Protein AF-A0A756G0Q4-F1 (afdb_monomer_lite)

Sequence (171 aa):
MATLKEHQQAMVDQQAMVDLLANGLNDKALAGDLEACRPKATRFNVNINLADMDAVKMTLQNMQSHLDGARDSKRAAERRVKELENTVKQLRASNAKLKQERDDYKAIAETHAGWIRKLEGIEQAECRKPYTQLCEHKNTYINAKDRTFECPECGFKKSLPIDFDLSKVNI

Radius of gyration: 58.33 Å; chains: 1; bounding box: 95×95×128 Å

Foldseek 3Di:
DDDPVNVVVVVVVVVVVVVCVVVPCPVVVVVVVCVVPPPPPPVVPPVPDPVCVVVVVVVVVVVVVVVVVVVVVVVVVVVVVVVVVVVVVVVVVVVVVVVVVVVVVVVVVVVVVVVVVVVVVVVVVPPPPDPPDDDPDPDWDAPPVQCWTADPVPGDIDRDPPPDDPVPDDD

pLDDT: mean 74.43, std 18.16, range [40.69, 98.38]

Secondary structure (DSSP, 8-state):
---HHHHHHHHHHHHHHHHHHHSS--HHHHHHHHHHHS-----------GGGHHHHHHHHHHHHHHHHHHHHHHHHHHHHHHHHHHHHHHHHHHHHHHHHHHHHHHHHHHHHHHHHHHHHHHHHHTT---TT-----S--EEETTTTEEEETTTTEEEEPPTT--GGGS--

Structure (mmCIF, N/CA/C/O backbone):
data_AF-A0A756G0Q4-F1
#
_entry.id   AF-A0A756G0Q4-F1
#
loop_
_atom_site.group_PDB
_atom_site.id
_atom_site.type_symbol
_atom_site.label_atom_id
_atom_site.label_alt_id
_atom_site.label_comp_id
_atom_site.label_asym_id
_atom_site.label_entity_id
_atom_site.label_seq_id
_atom_site.pdbx_PDB_ins_code
_atom_site.Cartn_x
_atom_site.Cartn_y
_atom_site.Cartn_z
_atom_site.occupancy
_atom_site.B_iso_or_equiv
_atom_site.auth_seq_id
_atom_site.auth_comp_id
_atom_site.auth_asym_id
_atom_site.auth_atom_id
_atom_site.pdbx_PDB_model_num
ATOM 1 N N . MET A 1 1 ? 21.279 -75.703 -35.231 1.00 55.47 1 MET A N 1
ATOM 2 C CA . MET A 1 1 ? 21.799 -75.921 -36.595 1.00 55.47 1 MET A CA 1
ATOM 3 C C . MET A 1 1 ? 20.802 -75.285 -37.540 1.00 55.47 1 MET A C 1
ATOM 5 O O . MET A 1 1 ? 19.680 -75.771 -37.584 1.00 55.47 1 MET A O 1
ATOM 9 N N . ALA A 1 2 ? 21.158 -74.170 -38.182 1.00 57.97 2 ALA A N 1
ATOM 10 C CA . ALA A 1 2 ? 20.282 -73.553 -39.175 1.00 57.97 2 ALA A CA 1
ATOM 11 C C . ALA A 1 2 ? 20.092 -74.526 -40.346 1.00 57.97 2 ALA A C 1
ATOM 13 O O . ALA A 1 2 ? 21.044 -75.196 -40.758 1.00 57.97 2 ALA A O 1
ATOM 14 N N . THR A 1 3 ? 18.864 -74.663 -40.831 1.00 79.12 3 THR A N 1
ATOM 15 C CA . THR A 1 3 ? 18.561 -75.577 -41.937 1.00 79.12 3 THR A CA 1
ATOM 16 C C . THR A 1 3 ? 19.099 -75.000 -43.250 1.00 79.12 3 THR A C 1
ATOM 18 O O . THR A 1 3 ? 19.180 -73.786 -43.417 1.00 79.12 3 THR A O 1
ATOM 21 N N . LEU A 1 4 ? 19.462 -75.853 -44.216 1.00 78.62 4 LEU A N 1
ATOM 22 C CA . LEU A 1 4 ? 19.998 -75.427 -45.525 1.00 78.62 4 LEU A CA 1
ATOM 23 C C . LEU A 1 4 ? 19.110 -74.364 -46.213 1.00 78.62 4 LEU A C 1
ATOM 25 O O . LEU A 1 4 ? 19.600 -73.486 -46.919 1.00 78.62 4 LEU A O 1
ATOM 29 N N . LYS A 1 5 ? 17.799 -74.424 -45.950 1.00 78.56 5 LYS A N 1
ATOM 30 C CA . LYS A 1 5 ? 16.786 -73.500 -46.463 1.00 78.56 5 LYS A CA 1
ATOM 31 C C . LYS A 1 5 ? 16.890 -72.098 -45.849 1.00 78.56 5 LYS A C 1
ATOM 33 O O . LYS A 1 5 ? 16.719 -71.115 -46.559 1.00 78.56 5 LYS A O 1
ATOM 38 N N . GLU A 1 6 ? 17.225 -71.997 -44.564 1.00 80.19 6 GLU A N 1
ATOM 39 C CA . GLU A 1 6 ? 17.469 -70.713 -43.888 1.00 80.19 6 GLU A CA 1
ATOM 40 C C . GLU A 1 6 ? 18.758 -70.058 -44.397 1.00 80.19 6 GLU A C 1
ATOM 42 O O . GLU A 1 6 ? 18.806 -68.843 -44.571 1.00 80.19 6 GLU A O 1
ATOM 47 N N . HIS A 1 7 ? 19.782 -70.857 -44.715 1.00 79.44 7 HIS A N 1
ATOM 48 C CA . HIS A 1 7 ? 21.023 -70.336 -45.292 1.00 79.44 7 HIS A CA 1
ATOM 49 C C . HIS A 1 7 ? 20.825 -69.822 -46.727 1.00 79.44 7 HIS A C 1
ATOM 51 O O . HIS A 1 7 ? 21.361 -68.778 -47.089 1.00 79.44 7 HIS A O 1
ATOM 57 N N . GLN A 1 8 ? 20.005 -70.507 -47.531 1.00 81.25 8 GLN A N 1
ATOM 58 C CA . GLN A 1 8 ? 19.634 -70.029 -48.867 1.00 81.25 8 GLN A CA 1
ATOM 59 C C . GLN A 1 8 ? 18.811 -68.737 -48.811 1.00 81.25 8 GLN A C 1
ATOM 61 O O . GLN A 1 8 ? 19.076 -67.830 -49.596 1.00 81.25 8 GLN A O 1
ATOM 66 N N . GLN A 1 9 ? 17.873 -68.617 -47.867 1.00 81.12 9 GLN A N 1
ATOM 67 C CA . GLN A 1 9 ? 17.095 -67.387 -47.699 1.00 81.12 9 GLN A CA 1
ATOM 68 C C . GLN A 1 9 ? 17.981 -66.206 -47.277 1.00 81.12 9 GLN A C 1
ATOM 70 O O . GLN A 1 9 ? 17.877 -65.129 -47.855 1.00 81.12 9 GLN A O 1
ATOM 75 N N . ALA A 1 10 ? 18.925 -66.426 -46.357 1.00 80.50 10 ALA A N 1
ATOM 76 C CA . ALA A 1 10 ? 19.859 -65.388 -45.928 1.00 80.50 10 ALA A CA 1
ATOM 77 C C . ALA A 1 10 ? 20.741 -64.854 -47.075 1.00 80.50 10 ALA A C 1
ATOM 79 O O . ALA A 1 10 ? 21.033 -63.661 -47.111 1.00 80.50 10 ALA A O 1
ATOM 80 N N . MET A 1 11 ? 21.135 -65.705 -48.032 1.00 81.88 11 MET A N 1
ATOM 81 C CA . MET A 1 11 ? 21.888 -65.255 -49.212 1.00 81.88 11 MET A CA 1
ATOM 82 C C . MET A 1 11 ? 21.037 -64.412 -50.169 1.00 81.88 11 MET A C 1
ATOM 84 O O . MET A 1 11 ? 21.540 -63.445 -50.736 1.00 81.88 11 MET A O 1
ATOM 88 N N . VAL A 1 12 ? 19.752 -64.744 -50.332 1.00 83.31 12 VAL A N 1
ATOM 89 C CA . VAL A 1 12 ? 18.822 -63.950 -51.155 1.00 83.31 12 VAL A CA 1
ATOM 90 C C . VAL A 1 12 ? 18.573 -62.585 -50.517 1.00 83.31 12 VAL A C 1
ATOM 92 O O . VAL A 1 12 ? 18.614 -61.571 -51.210 1.00 83.31 12 VAL A O 1
ATOM 95 N N . ASP A 1 13 ? 18.398 -62.5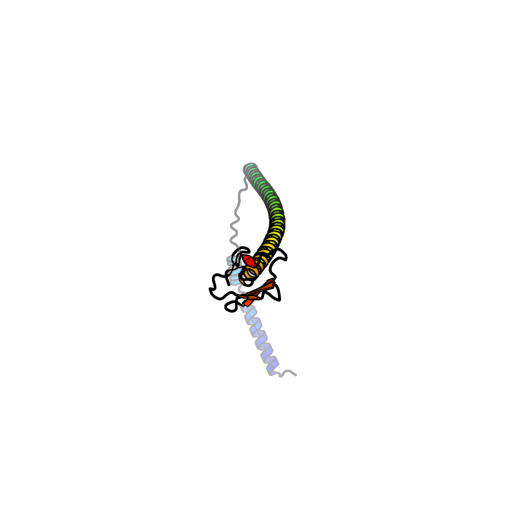43 -49.197 1.00 79.50 13 ASP A N 1
ATOM 96 C CA . ASP A 1 13 ? 18.187 -61.292 -48.468 1.00 79.50 13 ASP A CA 1
ATOM 97 C C . ASP A 1 13 ? 19.450 -60.406 -48.497 1.00 79.50 13 ASP A C 1
ATOM 99 O O . ASP A 1 13 ? 19.354 -59.187 -48.659 1.00 79.50 13 ASP A O 1
ATOM 103 N N . GLN A 1 14 ? 20.648 -61.006 -48.434 1.00 76.94 14 GLN A N 1
ATOM 104 C CA . GLN A 1 14 ? 21.910 -60.288 -48.648 1.00 76.94 14 GLN A CA 1
ATOM 105 C C . GLN A 1 14 ? 22.027 -59.731 -50.069 1.00 76.94 14 GLN A C 1
ATOM 107 O O . GLN A 1 14 ? 22.432 -58.580 -50.228 1.00 76.94 14 GLN A O 1
ATOM 112 N N . GLN A 1 15 ? 21.645 -60.498 -51.093 1.00 78.56 15 GLN A N 1
ATOM 113 C CA . GLN A 1 15 ? 21.671 -60.021 -52.476 1.00 78.56 15 GLN A CA 1
ATOM 114 C C . GLN A 1 15 ? 20.680 -58.869 -52.692 1.00 78.56 15 GLN A C 1
ATOM 116 O O . GLN A 1 15 ? 21.042 -57.864 -53.295 1.00 78.56 15 GLN A O 1
ATOM 121 N N . ALA A 1 16 ? 19.477 -58.945 -52.118 1.00 73.44 16 ALA A N 1
ATOM 122 C CA . ALA A 1 16 ? 18.496 -57.863 -52.180 1.00 73.44 16 ALA A CA 1
ATOM 123 C C . ALA A 1 16 ? 18.991 -56.580 -51.484 1.00 73.44 16 ALA A C 1
ATOM 125 O O . ALA A 1 16 ? 18.743 -55.473 -51.963 1.00 73.44 16 ALA A O 1
ATOM 126 N N . MET A 1 17 ? 19.733 -56.707 -50.378 1.00 68.81 17 MET A N 1
ATOM 127 C CA . MET A 1 17 ? 20.362 -55.565 -49.708 1.00 68.81 17 MET A CA 1
ATOM 128 C C . MET A 1 17 ? 21.493 -54.955 -50.552 1.00 68.81 17 MET A C 1
ATOM 130 O O . MET A 1 17 ? 21.616 -53.731 -50.617 1.00 68.81 17 MET A O 1
ATOM 134 N N . VAL A 1 18 ? 22.293 -55.789 -51.224 1.00 71.19 18 VAL A N 1
ATOM 135 C CA . VAL A 1 18 ? 23.335 -55.340 -52.160 1.00 71.19 18 VAL A CA 1
ATOM 136 C C . VAL A 1 18 ? 22.716 -54.639 -53.365 1.00 71.19 18 VAL A C 1
ATOM 138 O O . VAL A 1 18 ? 23.211 -53.588 -53.751 1.00 71.19 18 VAL A O 1
ATOM 141 N N . ASP A 1 19 ? 21.605 -55.137 -53.903 1.00 66.62 19 ASP A N 1
ATOM 142 C CA . ASP A 1 19 ? 20.913 -54.517 -55.037 1.00 66.62 19 ASP A CA 1
ATOM 143 C C . ASP A 1 19 ? 20.255 -53.181 -54.645 1.00 66.62 19 ASP A C 1
ATOM 145 O O . ASP A 1 19 ? 20.244 -52.236 -55.435 1.00 66.62 19 ASP A O 1
ATOM 149 N N . LEU A 1 20 ? 19.759 -53.048 -53.408 1.00 61.31 20 LEU A N 1
ATOM 150 C CA . LEU A 1 20 ? 19.287 -51.769 -52.861 1.00 61.31 20 LEU A CA 1
ATOM 151 C C . LEU A 1 20 ? 20.431 -50.769 -52.644 1.00 61.31 20 LEU A C 1
ATOM 153 O O . LEU A 1 20 ? 20.252 -49.584 -52.910 1.00 61.31 20 LEU A O 1
ATOM 157 N N . LEU A 1 21 ? 21.606 -51.224 -52.199 1.00 61.47 21 LEU A N 1
ATOM 158 C CA . LEU A 1 21 ? 22.804 -50.385 -52.072 1.00 61.47 21 LEU A CA 1
ATOM 159 C C . LEU A 1 21 ? 23.393 -50.006 -53.440 1.00 61.47 21 LEU A C 1
ATOM 161 O O . LEU A 1 21 ? 23.832 -48.873 -53.620 1.00 61.47 21 LEU A O 1
ATOM 165 N N . ALA A 1 22 ? 23.357 -50.917 -54.414 1.00 61.53 22 ALA A N 1
ATOM 166 C CA . ALA A 1 22 ? 23.860 -50.704 -55.768 1.00 61.53 22 ALA A CA 1
ATOM 167 C C . ALA A 1 22 ? 22.966 -49.757 -56.585 1.00 61.53 22 ALA A C 1
ATOM 169 O O . ALA A 1 22 ? 23.473 -48.979 -57.388 1.00 61.53 22 ALA A O 1
ATOM 170 N N . ASN A 1 23 ? 21.651 -49.775 -56.346 1.00 59.38 23 ASN A N 1
ATOM 171 C CA . ASN A 1 23 ? 20.691 -48.864 -56.982 1.00 59.38 23 ASN A CA 1
ATOM 172 C C . ASN A 1 23 ? 20.405 -47.598 -56.147 1.00 59.38 23 ASN A C 1
ATOM 174 O O . ASN A 1 23 ? 19.648 -46.727 -56.577 1.00 59.38 23 ASN A O 1
ATOM 178 N N . GLY A 1 24 ? 20.971 -47.507 -54.940 1.00 59.66 24 GLY A N 1
ATOM 179 C CA . GLY A 1 24 ? 20.551 -46.581 -53.887 1.00 59.66 24 GLY A CA 1
ATOM 180 C C . GLY A 1 24 ? 21.359 -45.299 -53.735 1.00 59.66 24 GLY A C 1
ATOM 181 O O . GLY A 1 24 ? 21.087 -44.556 -52.800 1.00 59.66 24 GLY A O 1
ATOM 182 N N . LEU A 1 25 ? 22.323 -45.001 -54.606 1.00 55.81 25 LEU A N 1
ATOM 183 C CA . LEU A 1 25 ? 23.042 -43.723 -54.591 1.00 55.81 25 LEU A CA 1
ATOM 184 C C . LEU A 1 25 ? 23.379 -43.302 -56.021 1.00 55.81 25 LEU A C 1
ATOM 186 O O . LEU A 1 25 ? 24.526 -43.308 -56.453 1.00 55.81 25 LEU A O 1
ATOM 190 N N . ASN A 1 26 ? 22.355 -42.914 -56.779 1.00 57.47 26 ASN A N 1
ATOM 191 C CA . ASN A 1 26 ? 22.596 -42.136 -57.984 1.00 57.47 26 ASN A CA 1
ATOM 192 C C . ASN A 1 26 ? 23.232 -40.814 -57.536 1.00 57.47 26 ASN A C 1
ATOM 194 O O . ASN A 1 26 ? 22.530 -39.962 -56.992 1.00 57.47 26 ASN A O 1
ATOM 198 N N . ASP A 1 27 ? 24.528 -40.622 -57.792 1.00 58.88 27 ASP A N 1
ATOM 199 C CA . ASP A 1 27 ? 25.282 -39.395 -57.472 1.00 58.88 27 ASP A CA 1
ATOM 200 C C . ASP A 1 27 ? 24.548 -38.108 -57.896 1.00 58.88 27 ASP A C 1
ATOM 202 O O . ASP A 1 27 ? 24.718 -37.047 -57.305 1.00 58.88 27 ASP A O 1
ATOM 206 N N . LYS A 1 28 ? 23.664 -38.204 -58.897 1.00 58.69 28 LYS A N 1
ATOM 207 C CA . LYS A 1 28 ? 22.815 -37.110 -59.386 1.00 58.69 28 LYS A CA 1
ATOM 208 C C . LYS A 1 28 ? 21.698 -36.693 -58.424 1.00 58.69 28 LYS A C 1
ATOM 210 O O . LYS A 1 28 ? 21.388 -35.508 -58.370 1.00 58.69 28 LYS A O 1
ATOM 215 N N . ALA A 1 29 ? 21.089 -37.630 -57.696 1.00 58.84 29 ALA A N 1
ATOM 216 C CA . ALA A 1 29 ? 20.037 -37.319 -56.726 1.00 58.84 29 ALA A CA 1
ATOM 217 C C . ALA A 1 29 ? 20.644 -36.684 -55.468 1.00 58.84 29 ALA A C 1
ATOM 219 O O . ALA A 1 29 ? 20.187 -35.633 -55.029 1.00 58.84 29 ALA A O 1
ATOM 220 N N . LEU A 1 30 ? 21.760 -37.237 -54.979 1.00 57.25 30 LEU A N 1
ATOM 221 C CA . LEU A 1 30 ? 22.481 -36.674 -53.838 1.00 57.25 30 LEU A CA 1
ATOM 222 C C . LEU A 1 30 ? 23.092 -35.300 -54.164 1.00 57.25 30 LEU A C 1
ATOM 224 O O . LEU A 1 30 ? 23.026 -34.399 -53.335 1.00 57.25 30 LEU A O 1
ATOM 228 N N . ALA A 1 31 ? 23.636 -35.104 -55.373 1.00 60.31 31 ALA A N 1
ATOM 229 C CA . ALA A 1 31 ? 24.132 -33.798 -55.818 1.00 60.31 31 ALA A CA 1
ATOM 230 C C . ALA A 1 31 ? 23.008 -32.762 -55.992 1.00 60.31 31 ALA A C 1
ATOM 232 O O . ALA A 1 31 ? 23.206 -31.590 -55.672 1.00 60.31 31 ALA A O 1
ATOM 233 N N . GLY A 1 32 ? 21.831 -33.184 -56.469 1.00 60.56 32 GLY A N 1
ATOM 234 C CA . GLY A 1 32 ? 20.652 -32.325 -56.583 1.00 60.56 32 GLY A CA 1
ATOM 235 C C . GLY A 1 32 ? 20.136 -31.863 -55.220 1.00 60.56 32 GLY A C 1
ATOM 236 O O . GLY A 1 32 ? 19.894 -30.672 -55.035 1.00 60.56 32 GLY A O 1
ATOM 237 N N . ASP A 1 33 ? 20.056 -32.775 -54.251 1.00 59.44 33 ASP A N 1
ATOM 238 C CA . ASP A 1 33 ? 19.602 -32.463 -52.893 1.00 59.44 33 ASP A CA 1
ATOM 239 C C . ASP A 1 33 ? 20.634 -31.633 -52.112 1.00 59.44 33 ASP A C 1
ATOM 241 O O . ASP A 1 33 ? 20.263 -30.730 -51.358 1.00 59.44 33 ASP A O 1
ATOM 245 N N . LEU A 1 34 ? 21.936 -31.851 -52.343 1.00 59.28 34 LEU A N 1
ATOM 246 C CA . LEU A 1 34 ? 23.000 -30.991 -51.811 1.00 59.28 34 LEU A CA 1
ATOM 247 C C . LEU A 1 34 ? 22.960 -29.574 -52.393 1.00 59.28 34 LEU A C 1
ATOM 249 O O . LEU A 1 34 ? 23.199 -28.635 -51.642 1.00 59.28 34 LEU A O 1
ATOM 253 N N . GLU A 1 35 ? 22.646 -29.388 -53.678 1.00 61.53 35 GLU A N 1
ATOM 254 C CA . GLU A 1 35 ? 22.474 -28.053 -54.278 1.00 61.53 35 GLU A CA 1
ATOM 255 C C . GLU A 1 35 ? 21.143 -27.387 -53.897 1.00 61.53 35 GLU A C 1
ATOM 257 O O . GLU A 1 35 ? 21.088 -26.168 -53.740 1.00 61.53 35 GLU A O 1
ATOM 262 N N . ALA A 1 36 ? 20.078 -28.163 -53.676 1.00 62.31 36 ALA A N 1
ATOM 263 C CA . ALA A 1 36 ? 18.799 -27.646 -53.189 1.00 62.31 36 ALA A CA 1
ATOM 264 C C . ALA A 1 36 ? 18.883 -27.171 -51.726 1.00 62.31 36 ALA A C 1
ATOM 266 O O . ALA A 1 36 ? 18.268 -26.164 -51.367 1.00 62.31 36 ALA A O 1
ATOM 267 N N . CYS A 1 37 ? 19.674 -27.864 -50.899 1.00 55.47 37 CYS A N 1
ATOM 268 C CA . CYS A 1 37 ? 19.951 -27.495 -49.509 1.00 55.47 37 CYS A CA 1
ATOM 269 C C . CYS A 1 37 ? 21.201 -26.625 -49.336 1.00 55.47 37 CYS A C 1
ATOM 271 O O . CYS A 1 37 ? 21.453 -26.156 -48.223 1.00 55.47 37 CYS A O 1
ATOM 273 N N . ARG A 1 38 ? 21.982 -26.371 -50.397 1.00 55.28 38 ARG A N 1
ATOM 274 C CA . ARG A 1 38 ? 23.054 -25.376 -50.362 1.00 55.28 38 ARG A CA 1
ATOM 275 C C . ARG A 1 38 ? 22.365 -24.045 -50.094 1.00 55.28 38 ARG A C 1
ATOM 277 O O . ARG A 1 38 ? 21.579 -23.603 -50.936 1.00 55.28 38 ARG A O 1
ATOM 284 N N . PRO A 1 39 ? 22.620 -23.380 -48.949 1.00 60.50 39 PRO A N 1
ATOM 285 C CA . PRO A 1 39 ? 22.164 -22.014 -48.783 1.00 60.50 39 PRO A CA 1
ATOM 286 C C . PRO A 1 39 ? 22.692 -21.289 -50.007 1.00 60.50 39 PRO A C 1
ATOM 288 O O . PRO A 1 39 ? 23.907 -21.315 -50.231 1.00 60.50 39 PRO A O 1
ATOM 291 N N . LYS A 1 40 ? 21.802 -20.740 -50.847 1.00 59.72 40 LYS A N 1
ATOM 292 C CA . LYS A 1 40 ? 22.221 -19.870 -51.942 1.00 59.72 40 LYS A CA 1
ATOM 293 C C . LYS A 1 40 ? 23.070 -18.830 -51.254 1.00 59.72 40 LYS A C 1
ATOM 295 O O . LYS A 1 40 ? 22.538 -17.980 -50.543 1.00 59.72 40 LYS A O 1
ATOM 300 N N . ALA A 1 41 ? 24.384 -18.961 -51.374 1.00 53.22 41 ALA A N 1
ATOM 301 C CA . ALA A 1 41 ? 25.302 -17.984 -50.868 1.00 53.22 41 ALA A CA 1
ATOM 302 C C . ALA A 1 41 ? 25.094 -16.791 -51.789 1.00 53.22 41 ALA A C 1
ATOM 304 O O . ALA A 1 41 ? 25.860 -16.549 -52.717 1.00 53.22 41 ALA A O 1
ATOM 305 N N . THR A 1 42 ? 24.044 -16.016 -51.524 1.00 54.34 42 THR A N 1
ATOM 306 C CA . THR A 1 42 ? 24.141 -14.579 -51.613 1.00 54.34 42 THR A CA 1
ATOM 307 C C . THR A 1 42 ? 25.278 -14.254 -50.661 1.00 54.34 42 THR A C 1
ATOM 309 O O . THR A 1 42 ? 25.081 -13.992 -49.476 1.00 54.34 42 THR A O 1
ATOM 312 N N . ARG A 1 43 ? 26.511 -14.377 -51.167 1.00 48.06 43 ARG A N 1
ATOM 313 C CA . ARG A 1 43 ? 27.628 -13.591 -50.690 1.00 48.06 43 ARG A CA 1
ATOM 314 C C . ARG A 1 43 ? 27.083 -12.182 -50.801 1.00 48.06 43 ARG A C 1
ATOM 316 O O . ARG A 1 43 ? 27.062 -11.599 -51.882 1.00 48.06 43 ARG A O 1
ATOM 323 N N . PHE A 1 44 ? 26.526 -11.680 -49.707 1.00 52.41 44 PHE A N 1
ATOM 324 C CA . PHE A 1 44 ? 26.399 -10.259 -49.526 1.00 52.41 44 PHE A CA 1
ATOM 325 C C . PHE A 1 44 ? 27.850 -9.800 -49.531 1.00 52.41 44 PHE A C 1
ATOM 327 O O . PHE A 1 44 ? 28.538 -9.872 -48.516 1.00 52.41 44 PHE A O 1
ATOM 334 N N . ASN A 1 45 ? 28.359 -9.451 -50.714 1.00 54.97 45 ASN A N 1
ATOM 335 C CA . ASN A 1 45 ? 29.555 -8.644 -50.837 1.00 54.97 45 ASN A CA 1
ATOM 336 C C . ASN A 1 45 ? 29.153 -7.288 -50.265 1.00 54.97 45 ASN A C 1
ATOM 338 O O . ASN A 1 45 ? 28.784 -6.368 -50.990 1.00 54.97 45 ASN A O 1
ATOM 342 N N . VAL A 1 46 ? 29.125 -7.209 -48.935 1.00 59.91 46 VAL A N 1
ATOM 343 C CA . VAL A 1 46 ? 29.062 -5.944 -48.231 1.00 59.91 46 VAL A CA 1
ATOM 344 C C . VAL A 1 46 ? 30.399 -5.303 -48.540 1.00 59.91 46 VAL A C 1
ATOM 346 O O . VAL A 1 46 ? 31.433 -5.718 -48.017 1.00 59.91 46 VAL A O 1
ATOM 349 N N . ASN A 1 47 ? 30.391 -4.356 -49.470 1.00 61.56 47 ASN A N 1
ATOM 350 C CA . ASN A 1 47 ? 31.543 -3.511 -49.694 1.00 61.56 47 ASN A CA 1
ATOM 351 C C . ASN A 1 47 ? 31.646 -2.607 -48.460 1.00 61.56 47 ASN A C 1
ATOM 353 O O . ASN A 1 47 ? 30.980 -1.578 -48.383 1.00 61.56 47 ASN A O 1
ATOM 357 N N . ILE A 1 48 ? 32.375 -3.060 -47.436 1.00 63.22 48 ILE A N 1
ATOM 358 C CA . ILE A 1 48 ? 32.656 -2.251 -46.252 1.00 63.22 48 ILE A CA 1
ATOM 359 C C . ILE A 1 48 ? 33.680 -1.214 -46.703 1.00 63.22 48 ILE A C 1
ATOM 361 O O . ILE A 1 48 ? 34.886 -1.465 -46.696 1.00 63.22 48 ILE A O 1
ATOM 365 N N . ASN A 1 49 ? 33.195 -0.063 -47.161 1.00 67.25 49 ASN A N 1
ATOM 366 C CA . ASN A 1 49 ? 34.061 1.064 -47.454 1.00 67.25 49 ASN A CA 1
ATOM 367 C C . ASN A 1 49 ? 34.720 1.499 -46.144 1.00 67.25 49 ASN A C 1
ATOM 369 O O . ASN A 1 49 ? 34.047 1.895 -45.195 1.00 67.25 49 ASN A O 1
ATOM 373 N N . LEU A 1 50 ? 36.051 1.464 -46.099 1.00 64.31 50 LEU A N 1
ATOM 374 C CA . LEU A 1 50 ? 36.820 1.921 -44.938 1.00 64.31 50 LEU A CA 1
ATOM 375 C C . LEU A 1 50 ? 36.526 3.393 -44.577 1.00 64.31 50 LEU A C 1
ATOM 377 O O . LEU A 1 50 ? 36.698 3.779 -43.426 1.00 64.31 50 LEU A O 1
ATOM 381 N N . ALA A 1 51 ? 36.045 4.192 -45.538 1.00 64.44 51 ALA A N 1
ATOM 382 C CA . ALA A 1 51 ? 35.619 5.579 -45.347 1.00 64.44 51 ALA A CA 1
ATOM 383 C C . ALA A 1 51 ? 34.349 5.731 -44.480 1.00 64.44 51 ALA A C 1
ATOM 385 O O . ALA A 1 51 ? 34.153 6.781 -43.877 1.00 64.44 51 ALA A O 1
ATOM 386 N N . ASP A 1 52 ? 33.525 4.684 -44.355 1.00 74.12 52 ASP A N 1
ATOM 387 C CA . ASP A 1 52 ? 32.288 4.708 -43.559 1.00 74.12 52 ASP A CA 1
ATOM 388 C C . ASP A 1 52 ? 32.517 4.264 -42.098 1.00 74.12 52 ASP A C 1
ATOM 390 O O . ASP A 1 52 ? 31.592 4.255 -41.281 1.00 74.12 52 ASP A O 1
ATOM 394 N N . MET A 1 53 ? 33.759 3.923 -41.728 1.00 80.56 53 MET A N 1
ATOM 395 C CA . MET A 1 53 ? 34.119 3.498 -40.369 1.00 80.56 53 MET A CA 1
ATOM 396 C C . MET A 1 53 ? 33.837 4.572 -39.313 1.00 80.56 53 MET A C 1
ATOM 398 O O . MET A 1 53 ? 33.468 4.230 -38.188 1.00 80.56 53 MET A O 1
ATOM 402 N N . ASP A 1 54 ? 33.946 5.856 -39.660 1.00 85.38 54 ASP A N 1
ATOM 403 C CA . ASP A 1 54 ? 33.592 6.952 -38.753 1.00 85.38 54 ASP A CA 1
ATOM 404 C C . ASP A 1 54 ? 32.081 6.996 -38.478 1.00 85.38 54 ASP A C 1
ATOM 406 O O . ASP A 1 54 ? 31.665 7.186 -37.333 1.00 85.38 54 ASP A O 1
ATOM 410 N N . ALA A 1 55 ? 31.245 6.723 -39.484 1.00 86.19 55 ALA A N 1
ATOM 411 C CA . ALA A 1 55 ? 29.796 6.623 -39.311 1.00 86.19 55 ALA A CA 1
ATOM 412 C C . ALA A 1 55 ? 29.410 5.410 -38.446 1.00 86.19 55 ALA A C 1
ATOM 414 O O . ALA A 1 55 ? 28.553 5.510 -37.560 1.00 86.19 55 ALA A O 1
ATOM 415 N N . VAL A 1 56 ? 30.088 4.274 -38.641 1.00 87.62 56 VAL A N 1
ATOM 416 C CA . VAL A 1 56 ? 29.926 3.084 -37.789 1.00 87.62 56 VAL A CA 1
ATOM 417 C C . VAL A 1 56 ? 30.343 3.391 -36.349 1.00 87.62 56 VAL A C 1
ATOM 419 O O . VAL A 1 56 ? 29.606 3.076 -35.415 1.00 87.62 56 VAL A O 1
ATOM 422 N N . LYS A 1 57 ? 31.479 4.066 -36.145 1.00 91.00 57 LYS A N 1
ATOM 423 C CA . LYS A 1 57 ? 31.969 4.470 -34.820 1.00 91.00 57 LYS A CA 1
ATOM 424 C C . LYS A 1 57 ? 30.991 5.401 -34.106 1.00 91.00 57 LYS A C 1
ATOM 426 O O . LYS A 1 57 ? 30.685 5.162 -32.940 1.00 91.00 57 LYS A O 1
ATOM 431 N N . MET A 1 58 ? 30.463 6.408 -34.800 1.00 91.25 58 MET A N 1
ATOM 432 C CA . MET A 1 58 ? 29.444 7.310 -34.253 1.00 91.25 58 MET A CA 1
ATOM 433 C C . MET A 1 58 ? 28.173 6.554 -33.861 1.00 91.25 58 MET A C 1
ATOM 435 O O . MET A 1 58 ? 27.626 6.769 -32.781 1.00 91.25 58 MET A O 1
ATOM 439 N N . THR A 1 59 ? 27.730 5.614 -34.699 1.00 92.94 59 THR A N 1
ATOM 440 C CA . THR A 1 59 ? 26.556 4.780 -34.406 1.00 92.94 59 THR A CA 1
ATOM 441 C C . THR A 1 59 ? 26.781 3.931 -33.155 1.00 92.94 59 THR A C 1
ATOM 443 O O . THR A 1 59 ? 25.936 3.917 -32.262 1.00 92.94 59 THR A O 1
ATOM 446 N N . LEU A 1 60 ? 27.945 3.286 -33.034 1.00 93.62 60 LEU A N 1
ATOM 447 C CA . LEU A 1 60 ? 28.304 2.501 -31.851 1.00 93.62 60 LEU A CA 1
ATOM 448 C C . LEU A 1 60 ? 28.394 3.363 -30.585 1.00 93.62 60 LEU A C 1
ATOM 450 O O . LEU A 1 60 ? 27.917 2.944 -29.532 1.00 93.62 60 LEU A O 1
ATOM 454 N N . GLN A 1 61 ? 28.946 4.575 -30.675 1.00 95.31 61 GLN A N 1
ATOM 455 C CA . GLN A 1 61 ? 28.998 5.516 -29.551 1.00 95.31 61 GLN A CA 1
ATOM 456 C C . GLN A 1 61 ? 27.600 5.963 -29.105 1.00 95.31 61 GLN A C 1
ATOM 458 O O . GLN A 1 61 ? 27.319 5.991 -27.906 1.00 95.31 61 GLN A O 1
ATOM 463 N N . ASN A 1 62 ? 26.698 6.239 -30.050 1.00 95.62 62 ASN A N 1
ATOM 464 C CA . ASN A 1 62 ? 25.309 6.577 -29.743 1.00 95.62 62 ASN A CA 1
ATOM 465 C C . ASN A 1 62 ? 24.587 5.405 -29.070 1.00 95.62 62 ASN A C 1
ATOM 467 O O . ASN A 1 62 ? 23.938 5.587 -28.041 1.00 95.62 62 ASN A O 1
ATOM 471 N N . MET A 1 63 ? 24.739 4.186 -29.600 1.00 96.50 63 MET A N 1
ATOM 472 C CA . MET A 1 63 ? 24.173 2.982 -28.983 1.00 96.50 63 MET A CA 1
ATOM 473 C C . MET A 1 63 ? 24.713 2.775 -27.566 1.00 96.50 63 MET A C 1
ATOM 475 O O . MET A 1 63 ? 23.939 2.488 -26.656 1.00 96.50 63 MET A O 1
ATOM 479 N N . GLN A 1 64 ? 26.014 2.982 -27.354 1.00 96.38 64 GLN A N 1
ATOM 480 C CA . GLN A 1 64 ? 26.626 2.886 -26.033 1.00 96.38 64 GLN A CA 1
ATOM 481 C C . GLN A 1 64 ? 26.034 3.914 -25.057 1.00 96.38 64 GLN A C 1
ATOM 483 O O . GLN A 1 64 ? 25.638 3.546 -23.953 1.00 96.38 64 GLN A O 1
ATOM 488 N N . SER A 1 65 ? 25.880 5.171 -25.483 1.00 96.81 65 SER A N 1
ATOM 489 C CA . SER A 1 65 ? 25.243 6.217 -24.674 1.00 96.81 65 SER A CA 1
ATOM 490 C C . SER A 1 65 ? 23.795 5.866 -24.308 1.00 96.81 65 SER A C 1
ATOM 492 O O . SER A 1 65 ? 23.395 6.016 -23.152 1.00 96.81 65 SER A O 1
ATOM 494 N N . HIS A 1 66 ? 23.023 5.315 -25.251 1.00 96.94 66 HIS A N 1
ATOM 495 C CA . HIS A 1 66 ? 21.669 4.831 -24.978 1.00 96.94 66 HIS A CA 1
ATOM 496 C C . HIS A 1 66 ? 21.648 3.682 -23.964 1.00 96.94 66 HIS A C 1
ATOM 498 O O . HIS A 1 66 ? 20.799 3.672 -23.070 1.00 96.94 66 HIS A O 1
ATOM 504 N N . LEU A 1 67 ? 22.579 2.729 -24.069 1.00 96.62 67 LEU A N 1
ATOM 505 C CA . LEU A 1 67 ? 22.690 1.617 -23.123 1.00 96.62 67 LEU A CA 1
ATOM 506 C C . LEU A 1 67 ? 23.071 2.097 -21.719 1.00 96.62 67 LEU A C 1
ATOM 508 O O . LEU A 1 67 ? 22.514 1.608 -20.733 1.00 96.62 67 LEU A O 1
ATOM 512 N N . ASP A 1 68 ? 23.979 3.066 -21.617 1.00 97.00 68 ASP A N 1
ATOM 513 C CA . ASP A 1 68 ? 24.376 3.649 -20.337 1.00 97.00 68 ASP A CA 1
ATOM 514 C C . ASP A 1 68 ? 23.218 4.442 -19.707 1.00 97.00 68 ASP A C 1
ATOM 516 O O . ASP A 1 68 ? 22.891 4.223 -18.538 1.00 97.00 68 ASP A O 1
ATOM 520 N N . GLY A 1 69 ? 22.489 5.236 -20.500 1.00 97.62 69 GLY A N 1
ATOM 521 C CA . GLY A 1 69 ? 21.272 5.919 -20.051 1.00 97.62 69 GLY A CA 1
ATOM 522 C C . GLY A 1 69 ? 20.176 4.954 -19.577 1.00 97.62 69 GLY A C 1
ATOM 523 O O . GLY A 1 69 ? 19.559 5.168 -18.530 1.00 97.62 69 GLY A O 1
ATOM 524 N N . ALA A 1 70 ? 19.967 3.842 -20.289 1.00 96.62 70 ALA A N 1
ATOM 525 C CA . ALA A 1 70 ? 19.027 2.800 -19.877 1.00 96.62 70 ALA A CA 1
ATOM 526 C C . ALA A 1 70 ? 19.456 2.122 -18.564 1.00 96.62 70 ALA A C 1
ATOM 528 O O . ALA A 1 70 ? 18.618 1.843 -17.701 1.00 96.62 70 ALA A O 1
ATOM 529 N N . ARG A 1 71 ? 20.762 1.890 -18.371 1.00 97.62 71 ARG A N 1
ATOM 530 C CA . ARG A 1 71 ? 21.308 1.309 -17.136 1.00 97.62 71 ARG A CA 1
ATOM 531 C C . ARG A 1 71 ? 21.094 2.233 -15.939 1.00 97.62 71 ARG A C 1
ATOM 533 O O . ARG A 1 71 ? 20.702 1.760 -14.871 1.00 97.62 71 ARG A O 1
ATOM 540 N N . ASP A 1 72 ? 21.318 3.529 -16.104 1.00 97.56 72 ASP A N 1
ATOM 541 C CA . ASP A 1 72 ? 21.132 4.493 -15.020 1.00 97.56 72 ASP A CA 1
ATOM 542 C C . ASP A 1 72 ? 19.655 4.722 -14.696 1.00 97.56 72 ASP A C 1
ATOM 544 O O . ASP A 1 72 ? 19.291 4.776 -13.517 1.00 97.56 72 ASP A O 1
ATOM 548 N N . SER A 1 73 ? 18.787 4.732 -15.712 1.00 97.00 73 SER A N 1
ATOM 549 C CA . SER A 1 73 ? 17.333 4.729 -15.521 1.00 97.00 73 SER A CA 1
ATOM 550 C C . SER A 1 73 ? 16.873 3.505 -14.721 1.00 97.00 73 SER A C 1
ATOM 552 O O . SER A 1 73 ? 16.153 3.645 -13.729 1.00 97.00 73 SER A O 1
ATOM 554 N N . LYS A 1 74 ? 17.377 2.308 -15.059 1.00 97.81 74 LYS A N 1
ATOM 555 C CA . LYS A 1 74 ? 17.099 1.076 -14.306 1.00 97.81 74 LYS A CA 1
ATOM 556 C C . LYS A 1 74 ? 17.521 1.196 -12.839 1.00 97.81 74 LYS A C 1
ATOM 558 O O . LYS A 1 74 ? 16.725 0.903 -11.951 1.00 97.81 74 LYS A O 1
ATOM 563 N N . ARG A 1 75 ? 18.735 1.684 -12.565 1.00 97.81 75 ARG A N 1
ATOM 564 C CA . ARG A 1 75 ? 19.226 1.894 -11.188 1.00 97.81 75 ARG A CA 1
ATOM 565 C C . ARG A 1 75 ? 18.378 2.907 -10.416 1.00 97.81 75 ARG A C 1
ATOM 567 O O . ARG A 1 75 ? 18.151 2.739 -9.219 1.00 97.81 75 ARG A O 1
ATOM 574 N N . ALA A 1 76 ? 17.917 3.971 -11.073 1.00 97.62 76 ALA A N 1
ATOM 575 C CA . ALA A 1 76 ? 17.025 4.951 -10.459 1.00 97.62 76 ALA A CA 1
ATOM 576 C C . ALA A 1 76 ? 15.663 4.332 -10.106 1.00 97.62 76 ALA A C 1
ATOM 578 O O . ALA A 1 76 ? 15.171 4.539 -8.996 1.00 97.62 76 ALA A O 1
ATOM 579 N N . ALA A 1 77 ? 15.100 3.517 -11.002 1.00 97.25 77 ALA A N 1
ATOM 580 C CA . ALA A 1 77 ? 13.865 2.782 -10.749 1.00 97.25 77 ALA A CA 1
ATOM 581 C C . ALA A 1 77 ? 14.016 1.789 -9.583 1.00 97.25 77 ALA A C 1
ATOM 583 O O . ALA A 1 77 ? 13.170 1.767 -8.693 1.00 97.25 77 ALA A O 1
ATOM 584 N N . GLU A 1 78 ? 15.117 1.035 -9.518 1.00 98.00 78 GLU A N 1
ATOM 585 C CA . GLU A 1 78 ? 15.410 0.113 -8.407 1.00 98.00 78 GLU A CA 1
ATOM 586 C C . GLU A 1 78 ? 15.485 0.837 -7.055 1.00 98.00 78 GLU A C 1
ATOM 588 O O . GLU A 1 78 ? 14.908 0.380 -6.064 1.00 98.00 78 GLU A O 1
ATOM 593 N N . ARG A 1 79 ? 16.135 2.009 -7.005 1.00 97.81 79 ARG A N 1
ATOM 594 C CA . ARG A 1 79 ? 16.142 2.849 -5.796 1.00 97.81 79 ARG A CA 1
ATOM 595 C C . ARG A 1 79 ? 14.733 3.289 -5.408 1.00 97.81 79 ARG A C 1
ATOM 597 O O . ARG A 1 79 ? 14.369 3.187 -4.238 1.00 97.81 79 ARG A O 1
ATOM 604 N N . ARG A 1 80 ? 13.924 3.713 -6.382 1.00 97.88 80 ARG A N 1
ATOM 605 C CA . ARG A 1 80 ? 12.547 4.155 -6.140 1.00 97.88 80 ARG A CA 1
ATOM 606 C C . ARG A 1 80 ? 11.655 3.030 -5.618 1.00 97.88 80 ARG A C 1
ATOM 608 O O . ARG A 1 80 ? 10.861 3.262 -4.712 1.00 97.88 80 ARG A O 1
ATOM 615 N N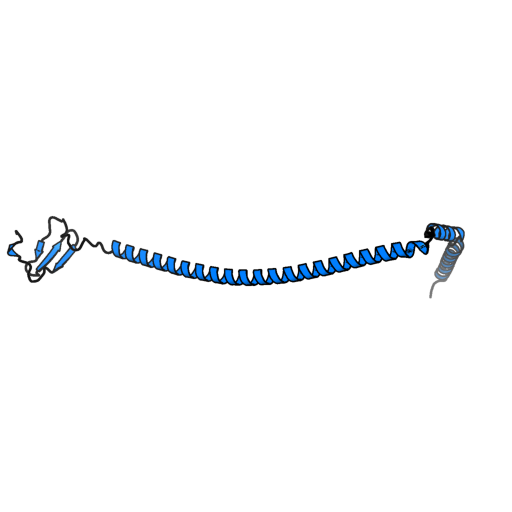 . VAL A 1 81 ? 11.810 1.815 -6.141 1.00 98.25 81 VAL A N 1
ATOM 616 C CA . VAL A 1 81 ? 11.106 0.627 -5.634 1.00 98.25 81 VAL A CA 1
ATOM 617 C C . VAL A 1 81 ? 11.461 0.387 -4.170 1.00 98.25 81 VAL A C 1
ATOM 619 O O . VAL A 1 81 ? 10.564 0.255 -3.342 1.00 98.25 81 VAL A O 1
ATOM 622 N N . LYS A 1 82 ? 12.750 0.434 -3.818 1.00 97.94 82 LYS A N 1
ATOM 623 C CA . LYS A 1 82 ? 13.204 0.234 -2.435 1.00 97.94 82 LYS A CA 1
ATOM 624 C C . LYS A 1 82 ? 12.651 1.289 -1.467 1.00 97.94 82 LYS A C 1
ATOM 626 O O . LYS A 1 82 ? 12.281 0.960 -0.340 1.00 97.94 82 LYS A O 1
ATOM 631 N N . GLU A 1 83 ? 12.578 2.551 -1.889 1.00 97.81 83 GLU A N 1
ATOM 632 C CA . GLU A 1 83 ? 11.929 3.617 -1.111 1.00 97.81 83 GLU A CA 1
ATOM 633 C C . GLU A 1 83 ? 10.447 3.314 -0.870 1.00 97.81 83 GLU A C 1
ATOM 635 O O . GLU A 1 83 ? 9.993 3.337 0.274 1.00 97.81 83 GLU A O 1
ATOM 640 N N . LEU A 1 84 ? 9.708 2.973 -1.931 1.00 98.19 84 LEU A N 1
ATOM 641 C CA . LEU A 1 84 ? 8.279 2.670 -1.844 1.00 98.19 84 LEU A CA 1
ATOM 642 C C . LEU A 1 84 ? 8.004 1.444 -0.967 1.00 98.19 84 LEU A C 1
ATOM 644 O O . LEU A 1 84 ? 7.081 1.470 -0.155 1.00 98.19 84 LEU A O 1
ATOM 648 N N . GLU A 1 85 ? 8.817 0.394 -1.065 1.00 98.19 85 GLU A N 1
ATOM 649 C CA . GLU A 1 85 ? 8.717 -0.779 -0.193 1.00 98.19 85 GLU A CA 1
ATOM 650 C C . GLU A 1 85 ? 8.889 -0.414 1.285 1.00 98.19 85 GLU A C 1
ATOM 652 O O . GLU A 1 85 ? 8.141 -0.899 2.140 1.00 98.19 85 GLU A O 1
ATOM 657 N N . ASN A 1 86 ? 9.844 0.465 1.600 1.00 98.31 86 ASN A N 1
ATOM 658 C CA . ASN A 1 86 ? 10.041 0.952 2.962 1.00 98.31 86 ASN A CA 1
ATOM 659 C C . ASN A 1 86 ? 8.836 1.766 3.447 1.00 98.31 86 ASN A C 1
ATOM 661 O O . ASN A 1 86 ? 8.357 1.535 4.559 1.00 98.31 86 ASN A O 1
ATOM 665 N N . THR A 1 87 ? 8.291 2.653 2.611 1.00 98.31 87 THR A N 1
ATOM 666 C CA . THR A 1 87 ? 7.068 3.403 2.932 1.00 98.31 87 THR A CA 1
ATOM 667 C C . THR A 1 87 ? 5.883 2.467 3.170 1.00 98.31 87 THR A C 1
ATOM 669 O O . THR A 1 87 ? 5.169 2.618 4.159 1.00 98.31 87 THR A O 1
ATOM 672 N N . VAL A 1 88 ? 5.689 1.444 2.332 1.00 98.38 88 VAL A N 1
ATOM 673 C CA . VAL A 1 88 ?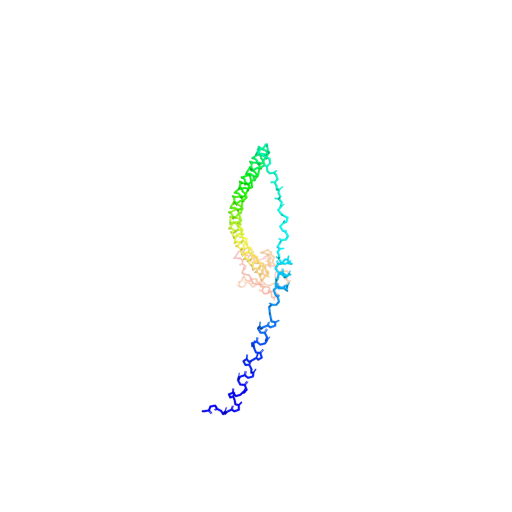 4.617 0.451 2.511 1.00 98.38 88 VAL A CA 1
ATOM 674 C C . VAL A 1 88 ? 4.775 -0.301 3.833 1.00 98.38 88 VAL A C 1
ATOM 676 O O . VAL A 1 88 ? 3.785 -0.498 4.541 1.00 98.38 88 VAL A O 1
ATOM 679 N N . LYS A 1 89 ? 5.998 -0.694 4.213 1.00 98.06 89 LYS A N 1
ATOM 680 C CA . LYS A 1 89 ? 6.259 -1.330 5.516 1.00 98.06 89 LYS A CA 1
ATOM 681 C C . LYS A 1 89 ? 5.882 -0.411 6.679 1.00 98.06 89 LYS A C 1
ATOM 683 O O . LYS A 1 89 ? 5.181 -0.851 7.590 1.00 98.06 89 LYS A O 1
ATOM 688 N N . GLN A 1 90 ? 6.286 0.858 6.626 1.00 98.00 90 GLN A N 1
ATOM 689 C CA . GLN A 1 90 ? 5.943 1.850 7.650 1.00 98.00 90 GLN A CA 1
ATOM 690 C C . GLN A 1 90 ? 4.428 2.071 7.748 1.00 98.00 90 GLN A C 1
ATOM 692 O O . GLN A 1 90 ? 3.870 2.031 8.844 1.00 98.00 90 GLN A O 1
ATOM 697 N N . LEU A 1 91 ? 3.742 2.229 6.613 1.00 98.00 91 LEU A N 1
ATOM 698 C CA . LEU A 1 91 ? 2.290 2.415 6.572 1.00 98.00 91 LEU A CA 1
ATOM 699 C C . LEU A 1 91 ? 1.534 1.192 7.094 1.00 98.00 91 LEU A C 1
ATOM 701 O O . LEU A 1 91 ? 0.545 1.347 7.805 1.00 98.00 91 LEU A O 1
ATOM 705 N N . ARG A 1 92 ? 1.993 -0.028 6.792 1.00 97.81 92 ARG A N 1
ATOM 706 C CA . ARG A 1 92 ? 1.404 -1.257 7.348 1.00 97.81 92 ARG A CA 1
ATOM 707 C C . ARG A 1 92 ? 1.551 -1.317 8.866 1.00 97.81 92 ARG A C 1
ATOM 709 O O . ARG A 1 92 ? 0.578 -1.637 9.541 1.00 97.81 92 ARG A O 1
ATOM 716 N N . ALA A 1 93 ? 2.725 -0.971 9.395 1.00 97.31 93 ALA A N 1
ATOM 717 C CA . ALA A 1 93 ? 2.953 -0.918 10.837 1.00 97.31 93 ALA A CA 1
ATOM 718 C C . ALA A 1 93 ? 2.077 0.151 11.515 1.00 97.31 93 ALA A C 1
ATOM 720 O O . ALA A 1 93 ? 1.464 -0.122 12.544 1.00 97.31 93 ALA A O 1
ATOM 721 N N . SER A 1 94 ? 1.967 1.340 10.915 1.00 97.88 94 SER A N 1
ATOM 722 C CA . SER A 1 94 ? 1.100 2.415 11.414 1.00 97.88 94 SER A CA 1
ATOM 723 C C . SER A 1 94 ? -0.378 2.007 11.406 1.00 97.88 94 SER A C 1
ATOM 725 O O . SER A 1 94 ? -1.058 2.099 12.423 1.00 97.88 94 SER A O 1
ATOM 727 N N . ASN A 1 95 ? -0.860 1.434 10.299 1.00 98.00 95 ASN A N 1
ATOM 728 C CA . ASN A 1 95 ? -2.232 0.935 10.200 1.00 98.00 95 ASN A CA 1
ATOM 729 C C . ASN A 1 95 ? -2.539 -0.180 11.208 1.00 98.00 95 ASN A C 1
ATOM 731 O O . ASN A 1 95 ? -3.670 -0.269 11.676 1.00 98.00 95 ASN A O 1
ATOM 735 N N . ALA A 1 96 ? -1.571 -1.037 11.543 1.00 97.50 96 ALA A N 1
ATOM 736 C CA . ALA A 1 96 ? -1.760 -2.053 12.576 1.00 97.50 96 ALA A CA 1
ATOM 737 C C . ALA A 1 96 ? -1.974 -1.420 13.961 1.00 97.50 96 ALA A C 1
ATOM 739 O O . ALA A 1 96 ? -2.900 -1.816 14.664 1.00 97.50 96 ALA A O 1
ATOM 740 N N . LYS A 1 97 ? -1.186 -0.394 14.313 1.00 97.44 97 LYS A N 1
ATOM 741 C CA . LYS A 1 97 ? -1.356 0.357 15.569 1.00 97.44 97 LYS A CA 1
ATOM 742 C C . LYS A 1 97 ? -2.707 1.065 15.635 1.00 97.44 97 LYS A C 1
ATOM 744 O O . LYS A 1 97 ? -3.431 0.893 16.603 1.00 97.44 97 LYS A O 1
ATOM 749 N N . LEU A 1 98 ? -3.084 1.776 14.574 1.00 97.62 98 LEU A N 1
ATOM 750 C CA . LEU A 1 98 ? -4.367 2.486 14.519 1.00 97.62 98 LEU A CA 1
ATOM 751 C C . LEU A 1 98 ? -5.570 1.541 14.614 1.00 97.62 98 LEU A C 1
ATOM 753 O O . LEU A 1 98 ? -6.584 1.883 15.217 1.00 97.62 98 LEU A O 1
ATOM 757 N N . LYS A 1 99 ? -5.477 0.343 14.024 1.00 97.75 99 LYS A N 1
ATOM 758 C CA . LYS A 1 99 ? -6.517 -0.681 14.179 1.00 97.75 99 LYS A CA 1
ATOM 759 C C . LYS A 1 99 ? -6.637 -1.143 15.626 1.00 97.75 99 LYS A C 1
ATOM 761 O O . LYS A 1 99 ? -7.761 -1.233 16.103 1.00 97.75 99 LYS A O 1
ATOM 766 N N . GLN A 1 100 ? -5.509 -1.380 16.296 1.00 97.31 100 GLN A N 1
ATOM 767 C CA . GLN A 1 100 ? -5.496 -1.742 17.711 1.00 97.31 100 GLN A CA 1
ATOM 768 C C . GLN A 1 100 ? -6.149 -0.647 18.562 1.00 97.31 100 GLN A C 1
ATOM 770 O O . GLN A 1 100 ? -7.102 -0.931 19.273 1.00 97.31 100 GLN A O 1
ATOM 775 N N . GLU A 1 101 ? -5.718 0.609 18.411 1.00 97.25 101 GLU A N 1
ATOM 776 C CA . GLU A 1 101 ? -6.281 1.742 19.160 1.00 97.25 101 GLU A CA 1
ATOM 777 C C . GLU A 1 101 ? -7.790 1.886 18.934 1.00 97.25 101 GLU A C 1
ATOM 779 O O . GLU A 1 101 ? -8.557 2.050 19.880 1.00 97.25 101 GLU A O 1
ATOM 784 N N . ARG A 1 102 ? -8.249 1.781 17.682 1.00 97.50 102 ARG A N 1
ATOM 785 C CA . ARG A 1 102 ? -9.681 1.804 17.360 1.00 97.50 102 ARG A CA 1
ATOM 786 C C . ARG A 1 102 ? -10.437 0.677 18.069 1.00 97.50 102 ARG A C 1
ATOM 788 O O . ARG A 1 102 ? -11.540 0.917 18.558 1.00 97.50 102 ARG A O 1
ATOM 795 N N . ASP A 1 103 ? -9.889 -0.534 18.083 1.00 97.25 103 ASP A N 1
ATOM 796 C CA . ASP A 1 103 ? -10.539 -1.691 18.703 1.00 97.25 103 ASP A CA 1
ATOM 797 C C . ASP A 1 103 ? -10.592 -1.533 20.234 1.00 97.25 103 ASP A C 1
ATOM 799 O O . ASP A 1 103 ? -11.634 -1.802 20.836 1.00 97.25 103 ASP A O 1
ATOM 803 N N . ASP A 1 104 ? -9.545 -0.970 20.843 1.00 96.81 104 ASP A N 1
ATOM 804 C CA . ASP A 1 104 ? -9.507 -0.630 22.269 1.00 96.81 104 ASP A CA 1
ATOM 805 C C . ASP A 1 104 ? -10.567 0.433 22.620 1.00 96.81 104 ASP A C 1
ATOM 807 O O . ASP A 1 104 ? -11.367 0.248 23.541 1.00 96.81 104 ASP A O 1
ATOM 811 N N . TYR A 1 105 ? -10.651 1.526 21.849 1.00 96.38 105 TYR A N 1
ATOM 812 C CA . TYR A 1 105 ? -11.674 2.561 22.054 1.00 96.38 105 TYR A CA 1
ATOM 813 C C . TYR A 1 105 ? -13.092 2.025 21.872 1.00 96.38 105 TYR A C 1
ATOM 815 O O . TYR A 1 105 ? -13.999 2.402 22.618 1.00 96.38 105 TYR A O 1
ATOM 823 N N . LYS A 1 106 ? -13.293 1.131 20.901 1.00 96.81 106 LYS A N 1
ATOM 824 C CA . LYS A 1 106 ? -14.583 0.482 20.682 1.00 96.8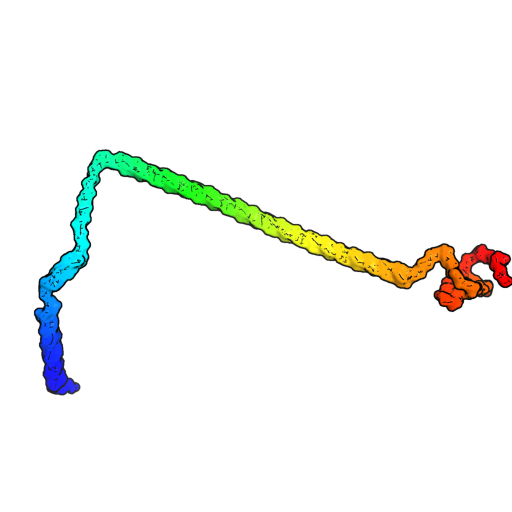1 106 LYS A CA 1
ATOM 825 C C . LYS A 1 106 ? -14.977 -0.378 21.885 1.00 96.81 106 LYS A C 1
ATOM 827 O O . LYS A 1 106 ? -16.107 -0.259 22.353 1.00 96.81 106 LYS A O 1
ATOM 832 N N . ALA A 1 107 ? -14.051 -1.168 22.428 1.00 95.62 107 ALA A N 1
ATOM 833 C CA . ALA A 1 107 ? -14.299 -1.983 23.616 1.00 95.62 107 ALA A CA 1
ATOM 834 C C . ALA A 1 107 ? -14.655 -1.126 24.846 1.00 95.62 107 ALA A C 1
ATOM 836 O O . ALA A 1 107 ? -15.585 -1.448 25.593 1.00 95.62 107 ALA A O 1
ATOM 837 N N . ILE A 1 108 ? -13.967 0.006 25.036 1.00 95.12 108 ILE A N 1
ATOM 838 C CA . ILE A 1 108 ? -14.276 0.962 26.110 1.00 95.12 108 ILE A CA 1
ATOM 839 C C . ILE A 1 108 ? -15.679 1.550 25.919 1.00 95.12 108 ILE A C 1
ATOM 841 O O . ILE A 1 108 ? -16.474 1.558 26.860 1.00 95.12 108 ILE A O 1
ATOM 845 N N . ALA A 1 109 ? -16.014 2.003 24.710 1.00 93.81 109 ALA A N 1
ATOM 846 C CA . ALA A 1 109 ? -17.322 2.582 24.412 1.00 93.81 109 ALA A CA 1
ATOM 847 C C . ALA A 1 109 ? -18.465 1.579 24.641 1.00 93.81 109 ALA A C 1
ATOM 849 O O . ALA A 1 109 ? -19.477 1.924 25.252 1.00 93.81 109 ALA A O 1
ATOM 850 N N . GLU A 1 110 ? -18.292 0.326 24.216 1.00 93.06 110 GLU A N 1
ATOM 851 C CA . GLU A 1 110 ? -19.258 -0.752 24.455 1.00 93.06 110 GLU A CA 1
ATOM 852 C C . GLU A 1 110 ? -19.427 -1.042 25.952 1.00 93.06 110 GLU A C 1
ATOM 854 O O . GLU A 1 110 ? -20.554 -1.200 26.432 1.00 93.06 110 GLU A O 1
ATOM 859 N N . THR A 1 111 ? -18.327 -1.023 26.708 1.00 93.56 111 THR A N 1
ATOM 860 C CA . THR A 1 111 ? -18.349 -1.174 28.168 1.00 93.56 111 THR A CA 1
ATOM 861 C C . THR A 1 111 ? -19.133 -0.036 28.821 1.00 93.56 111 THR A C 1
ATOM 863 O O . THR A 1 111 ? -20.046 -0.290 29.606 1.00 93.56 111 THR A O 1
ATOM 866 N N . HIS A 1 112 ? -18.843 1.218 28.462 1.00 92.25 112 HIS A N 1
ATOM 867 C CA . HIS A 1 112 ? -19.557 2.392 28.973 1.00 92.25 112 HIS A CA 1
ATOM 868 C C . HIS A 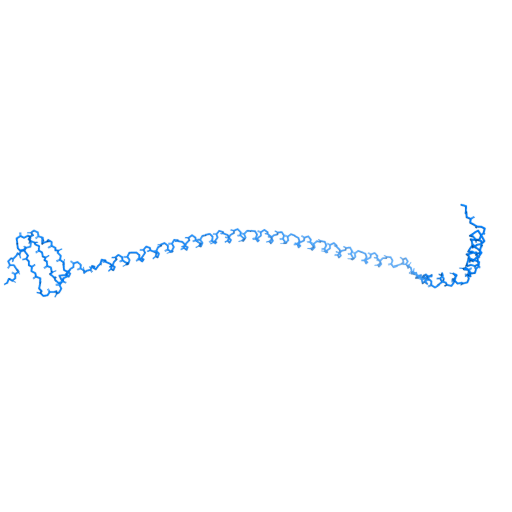1 112 ? -21.050 2.350 28.625 1.00 92.25 112 HIS A C 1
ATOM 870 O O . HIS A 1 112 ? -21.884 2.595 29.492 1.00 92.25 112 HIS A O 1
ATOM 876 N N . ALA A 1 113 ? -21.410 1.967 27.398 1.00 90.25 113 ALA A N 1
ATOM 877 C CA . ALA A 1 113 ? -22.805 1.794 26.996 1.00 90.25 113 ALA A CA 1
ATOM 878 C C . ALA A 1 113 ? -23.520 0.676 27.782 1.00 90.25 113 ALA A C 1
ATOM 880 O O . ALA A 1 113 ? -24.727 0.748 28.019 1.00 90.25 113 ALA A O 1
ATOM 881 N N . GLY A 1 114 ? -22.797 -0.371 28.192 1.00 88.94 114 GLY A N 1
ATOM 882 C CA . GLY A 1 114 ? -23.304 -1.396 29.107 1.00 88.94 114 GLY A CA 1
ATOM 883 C C . GLY A 1 114 ? -23.563 -0.851 30.513 1.00 88.94 114 GLY A C 1
ATOM 884 O O . GLY A 1 114 ? -24.629 -1.094 31.077 1.00 88.94 114 GLY A O 1
ATOM 885 N N . TRP A 1 115 ? -22.624 -0.069 31.057 1.00 87.50 115 TRP A N 1
ATOM 886 C CA . TRP A 1 115 ? -22.784 0.593 32.355 1.00 87.50 115 TRP A CA 1
ATOM 887 C C . TRP A 1 115 ? -23.949 1.577 32.367 1.00 87.50 115 TRP A C 1
ATOM 889 O O . TRP A 1 115 ? -24.747 1.530 33.297 1.00 87.50 115 TRP A O 1
ATOM 899 N N . ILE A 1 116 ? -24.087 2.408 31.331 1.00 87.31 116 ILE A N 1
ATOM 900 C CA . ILE A 1 116 ? -25.202 3.355 31.197 1.00 87.31 116 ILE A CA 1
ATOM 901 C C . ILE A 1 116 ? -26.533 2.605 31.204 1.00 87.31 116 ILE A C 1
ATOM 903 O O . ILE A 1 116 ? -27.366 2.884 32.055 1.00 87.31 116 ILE A O 1
ATOM 907 N N . ARG A 1 117 ? -26.698 1.571 30.367 1.00 83.38 117 ARG A N 1
ATOM 908 C CA . ARG A 1 117 ? -27.928 0.758 30.364 1.00 83.38 117 ARG A CA 1
ATOM 909 C C . ARG A 1 117 ? -28.220 0.105 31.713 1.00 83.38 117 ARG A C 1
ATOM 911 O O . ARG A 1 117 ? -29.379 -0.020 32.095 1.00 83.38 117 ARG A O 1
ATOM 918 N N . LYS A 1 118 ? -27.188 -0.329 32.441 1.00 82.62 118 LYS A N 1
ATOM 919 C CA . LYS A 1 118 ? -27.354 -0.893 33.786 1.00 82.62 118 LYS A CA 1
ATOM 920 C C . LYS A 1 118 ? -27.799 0.172 34.787 1.00 82.62 118 LYS A C 1
ATOM 922 O O . LYS A 1 118 ? -28.663 -0.117 35.604 1.00 82.62 118 LYS A O 1
ATOM 927 N N . LEU A 1 119 ? -27.229 1.373 34.722 1.00 76.25 119 LEU A N 1
ATOM 928 C CA . LEU A 1 119 ? -27.622 2.501 35.565 1.00 76.25 119 LEU A CA 1
ATOM 929 C C . LEU A 1 119 ? -29.046 2.961 35.252 1.00 76.25 119 LEU A C 1
ATOM 931 O O . LEU A 1 119 ? -29.833 3.080 36.177 1.00 76.25 119 LEU A O 1
ATOM 935 N N . GLU A 1 120 ? -29.406 3.111 33.978 1.00 71.62 120 GLU A N 1
ATOM 936 C CA . GLU A 1 120 ? -30.773 3.431 33.544 1.00 71.62 120 GLU A CA 1
ATOM 937 C C . GLU A 1 120 ? -31.768 2.339 33.965 1.00 71.62 120 GLU A C 1
ATOM 939 O O . GLU A 1 120 ? -32.861 2.633 34.437 1.00 71.62 120 GLU A O 1
ATOM 944 N N . GLY A 1 121 ? -31.387 1.062 33.857 1.00 64.88 121 GLY A N 1
ATOM 945 C CA . GLY A 1 121 ? -32.201 -0.056 34.333 1.00 64.88 121 GLY A CA 1
ATOM 946 C C . GLY A 1 121 ? -32.375 -0.068 35.854 1.00 64.88 121 GLY A C 1
ATOM 947 O O . GLY A 1 121 ? -33.449 -0.414 36.336 1.00 64.88 121 GLY A O 1
ATOM 948 N N . ILE A 1 122 ? -31.356 0.342 36.616 1.00 58.50 122 ILE A N 1
ATOM 949 C CA . ILE A 1 122 ? -31.461 0.552 38.069 1.00 58.50 122 ILE A CA 1
ATOM 950 C C . ILE A 1 122 ? -32.353 1.766 38.363 1.00 58.50 122 ILE A C 1
ATOM 952 O O . ILE A 1 122 ? -33.217 1.674 39.225 1.00 58.50 122 ILE A O 1
ATOM 956 N N . GLU A 1 123 ? -32.205 2.864 37.622 1.00 51.62 123 GLU A N 1
ATOM 957 C CA . GLU A 1 123 ? -32.995 4.092 37.772 1.00 51.62 123 GLU A CA 1
ATOM 958 C C . GLU A 1 123 ? -34.477 3.892 37.405 1.00 51.62 123 GLU A C 1
ATOM 960 O O . GLU A 1 123 ? -35.339 4.579 37.942 1.00 51.62 123 GLU A O 1
ATOM 965 N N . GLN A 1 124 ? -34.795 2.920 36.541 1.00 48.47 124 GLN A N 1
ATOM 966 C CA . GLN A 1 124 ? -36.173 2.524 36.228 1.00 48.47 124 GLN A CA 1
ATOM 967 C C . GLN A 1 124 ? -36.721 1.405 37.131 1.00 48.47 124 GLN A C 1
ATOM 969 O O . GLN A 1 124 ? -37.927 1.359 37.371 1.00 48.47 124 GLN A O 1
ATOM 974 N N . ALA A 1 125 ? -35.875 0.497 37.637 1.00 43.47 125 ALA A N 1
ATOM 975 C CA . ALA A 1 125 ? -36.285 -0.557 38.573 1.00 43.47 125 ALA A CA 1
ATOM 976 C C . ALA A 1 125 ? -36.467 -0.024 40.004 1.00 43.47 125 ALA A C 1
ATOM 978 O O . ALA A 1 125 ? -37.329 -0.496 40.747 1.00 43.47 125 ALA A O 1
ATOM 979 N N . GLU A 1 126 ? -35.708 1.002 40.381 1.00 42.34 126 GLU A N 1
ATOM 980 C CA . GLU A 1 126 ? -36.038 1.869 41.498 1.00 42.34 126 GLU A CA 1
ATOM 981 C C . GLU A 1 126 ? -37.039 2.905 41.003 1.00 42.34 126 GLU A C 1
ATOM 983 O O . GLU A 1 126 ? -36.672 3.970 40.524 1.00 42.34 126 GLU A O 1
ATOM 988 N N . CYS A 1 127 ? -38.327 2.612 41.152 1.00 40.69 127 CYS A N 1
ATOM 989 C CA . CYS A 1 127 ? -39.381 3.619 41.104 1.00 40.69 127 CYS A CA 1
ATOM 990 C C . CYS A 1 127 ? -39.107 4.689 42.188 1.00 40.69 127 CYS A C 1
ATOM 992 O O . CYS A 1 127 ? -39.720 4.692 43.259 1.00 40.69 127 CYS A O 1
ATOM 994 N N . ARG A 1 128 ? -38.161 5.607 41.954 1.00 49.06 128 ARG A N 1
ATOM 995 C CA . ARG A 1 128 ? -38.005 6.823 42.740 1.00 49.06 128 ARG A CA 1
ATOM 996 C C . ARG A 1 128 ? -39.168 7.715 42.368 1.00 49.06 128 ARG A C 1
ATOM 998 O O . ARG A 1 128 ? -39.092 8.547 41.469 1.00 49.06 128 ARG A O 1
ATOM 1005 N N . LYS A 1 129 ? -40.241 7.591 43.147 1.00 52.19 129 LYS A N 1
ATOM 1006 C CA . LYS A 1 129 ? -41.042 8.777 43.434 1.00 52.19 129 LYS A CA 1
ATOM 1007 C C . LYS A 1 129 ? -40.049 9.843 43.925 1.00 52.19 129 LYS A C 1
ATOM 1009 O O . LYS A 1 129 ? -39.216 9.516 44.780 1.00 52.19 129 LYS A O 1
ATOM 1014 N N . PRO A 1 130 ? -40.050 11.062 43.361 1.00 47.44 130 PRO A N 1
ATOM 1015 C CA . PRO A 1 130 ? -39.139 12.112 43.796 1.00 47.44 130 PRO A CA 1
ATOM 1016 C C . PRO A 1 130 ? -39.236 12.251 45.317 1.00 47.44 130 PRO A C 1
ATOM 1018 O O . PRO A 1 130 ? -40.326 12.135 45.876 1.00 47.44 130 PRO A O 1
ATOM 1021 N N . TYR A 1 131 ? -38.103 12.474 45.992 1.00 47.47 131 TYR A N 1
ATOM 1022 C CA . TYR A 1 131 ? -37.957 12.487 47.462 1.00 47.47 131 TYR A CA 1
ATOM 1023 C C . TYR A 1 131 ? -38.915 13.423 48.229 1.00 47.47 131 TYR A C 1
ATOM 1025 O O . TYR A 1 131 ? -38.907 13.447 49.460 1.00 47.47 131 TYR A O 1
ATOM 1033 N N . THR A 1 132 ? -39.731 14.183 47.509 1.00 50.22 132 THR A N 1
ATOM 1034 C CA . THR A 1 132 ? -40.685 15.184 47.971 1.00 50.22 132 THR A CA 1
ATOM 1035 C C . THR A 1 132 ? -42.151 14.818 47.720 1.00 50.22 132 THR A C 1
ATOM 1037 O O . THR A 1 132 ? -43.025 15.512 48.231 1.00 50.22 132 THR A O 1
ATOM 1040 N N . GLN A 1 133 ? -42.462 13.745 46.985 1.00 48.41 133 GLN A N 1
ATOM 1041 C CA . GLN A 1 133 ? -43.846 13.343 46.733 1.00 48.41 133 GLN A CA 1
ATOM 1042 C C . GLN A 1 133 ? -44.307 12.299 47.753 1.00 48.41 133 GLN A C 1
ATOM 1044 O O . GLN A 1 133 ? -44.018 11.105 47.651 1.00 48.41 133 GLN A O 1
ATOM 1049 N N . LEU A 1 134 ? -45.073 12.774 48.740 1.00 51.22 134 LEU A N 1
ATOM 1050 C CA . LEU A 1 134 ? -46.086 11.962 49.415 1.00 51.22 134 LEU A CA 1
ATOM 1051 C C . LEU A 1 134 ? -46.921 11.266 48.327 1.00 51.22 134 LEU A C 1
ATOM 1053 O O . LEU A 1 134 ? -47.251 11.891 47.320 1.00 51.22 134 LEU A O 1
ATOM 1057 N N . CYS A 1 135 ? -47.225 9.974 48.468 1.00 52.03 135 CYS A N 1
ATOM 1058 C CA . CYS A 1 135 ? -48.040 9.319 47.448 1.00 52.03 135 CYS A CA 1
ATOM 1059 C C . CYS A 1 135 ? -49.445 9.946 47.405 1.00 52.03 135 CYS A C 1
ATOM 1061 O O . CYS A 1 135 ? -50.039 10.175 48.453 1.00 52.03 135 CYS A O 1
ATOM 1063 N N . GLU A 1 136 ? -49.991 10.169 46.207 1.00 54.56 136 GLU A N 1
ATOM 1064 C CA . GLU A 1 136 ? -51.305 10.809 45.995 1.00 54.56 136 GLU A CA 1
ATOM 1065 C C . GLU A 1 136 ? -52.509 9.911 46.355 1.00 54.56 136 GLU A C 1
ATOM 1067 O O . GLU A 1 136 ? -53.664 10.270 46.120 1.00 54.56 136 GLU A O 1
ATOM 1072 N N . HIS A 1 137 ? -52.263 8.730 46.927 1.00 62.69 137 HIS A N 1
ATOM 1073 C CA . HIS A 1 137 ? -53.313 7.808 47.347 1.00 62.69 137 HIS A CA 1
ATOM 1074 C C . HIS A 1 137 ? -54.081 8.383 48.541 1.00 62.69 137 HIS A C 1
ATOM 1076 O O . HIS A 1 137 ? -53.500 8.743 49.566 1.00 62.69 137 HIS A O 1
ATOM 1082 N N . LYS A 1 138 ? -55.410 8.438 48.416 1.00 53.91 138 LYS A N 1
ATOM 1083 C CA . LYS A 1 138 ? -56.306 9.087 49.387 1.00 53.91 138 LYS A CA 1
ATOM 1084 C C . LYS A 1 138 ? -56.369 8.372 50.743 1.00 53.91 138 LYS A C 1
ATOM 1086 O O . LYS A 1 138 ? -56.739 8.997 51.728 1.00 53.91 138 LYS A O 1
ATOM 1091 N N . ASN A 1 139 ? -55.973 7.100 50.805 1.00 55.12 139 ASN A N 1
ATOM 1092 C CA . ASN A 1 139 ? -56.084 6.243 51.988 1.00 55.12 139 ASN A CA 1
ATOM 1093 C C . ASN A 1 139 ? -54.728 5.980 52.651 1.00 55.12 139 ASN A C 1
ATOM 1095 O O . ASN A 1 139 ? -54.335 4.833 52.854 1.00 55.12 139 ASN A O 1
ATOM 1099 N N . THR A 1 140 ? -53.982 7.035 52.966 1.00 57.62 140 THR A N 1
ATOM 1100 C CA . THR A 1 140 ? -52.777 6.902 53.799 1.00 57.62 140 THR A CA 1
ATOM 1101 C C . THR A 1 140 ? -53.160 7.065 55.262 1.00 57.62 140 THR A C 1
ATOM 1103 O O . THR A 1 140 ? -53.944 7.947 55.599 1.00 57.62 140 THR A O 1
ATOM 1106 N N . TYR A 1 141 ? -52.640 6.204 56.137 1.00 60.81 141 TYR A N 1
ATOM 1107 C CA . TYR A 1 141 ? -52.886 6.308 57.573 1.00 60.81 141 TYR A CA 1
ATOM 1108 C C . TYR A 1 141 ? -51.567 6.297 58.343 1.00 60.81 141 TYR A C 1
ATOM 1110 O O . TYR A 1 141 ? -50.589 5.650 57.962 1.00 60.81 141 TYR A O 1
ATOM 1118 N N . ILE A 1 142 ? -51.537 7.063 59.430 1.00 61.81 142 ILE A N 1
ATOM 1119 C CA . ILE A 1 142 ? -50.375 7.169 60.308 1.00 61.81 142 ILE A CA 1
ATOM 1120 C C . ILE A 1 142 ? -50.573 6.204 61.469 1.00 61.81 142 ILE A C 1
ATOM 1122 O O . ILE A 1 142 ? -51.529 6.329 62.235 1.00 61.81 142 ILE A O 1
ATOM 1126 N N . ASN A 1 143 ? -49.646 5.264 61.640 1.00 64.75 143 ASN A N 1
ATOM 1127 C CA . ASN A 1 143 ? -49.592 4.478 62.860 1.00 64.75 143 ASN A CA 1
ATOM 1128 C C . ASN A 1 143 ? -48.892 5.311 63.943 1.00 64.75 143 ASN A C 1
ATOM 1130 O O . ASN A 1 143 ? -47.664 5.413 63.989 1.00 64.75 143 ASN A O 1
ATOM 1134 N N . ALA A 1 144 ? -49.695 5.924 64.814 1.00 60.19 144 ALA A N 1
ATOM 1135 C CA . ALA A 1 144 ? -49.212 6.803 65.876 1.00 60.19 144 ALA A CA 1
ATOM 1136 C C . ALA A 1 144 ? -48.362 6.080 66.939 1.00 60.19 144 ALA A C 1
ATOM 1138 O O . ALA A 1 144 ? -47.527 6.723 67.572 1.00 60.19 144 ALA A O 1
ATOM 1139 N N . LYS A 1 145 ? -48.539 4.761 67.128 1.00 64.81 145 LYS A N 1
ATOM 1140 C CA . LYS A 1 145 ? -47.744 3.977 68.090 1.00 64.81 145 LYS A CA 1
ATOM 1141 C C . LYS A 1 145 ? -46.314 3.783 67.604 1.00 64.81 145 LYS A C 1
ATOM 1143 O O . LYS A 1 145 ? -45.377 3.986 68.368 1.00 64.81 145 LYS A O 1
ATOM 1148 N N . ASP A 1 146 ? -46.167 3.471 66.322 1.00 68.00 146 ASP A N 1
ATOM 1149 C CA . ASP A 1 146 ? -44.871 3.114 65.741 1.00 68.00 146 ASP A CA 1
ATOM 1150 C C . ASP A 1 146 ? -44.227 4.282 64.977 1.00 68.00 146 ASP A C 1
ATOM 1152 O O . ASP A 1 146 ? -43.142 4.139 64.418 1.00 68.00 146 ASP A O 1
ATOM 1156 N N . ARG A 1 147 ? -44.895 5.448 64.935 1.00 65.31 147 ARG A N 1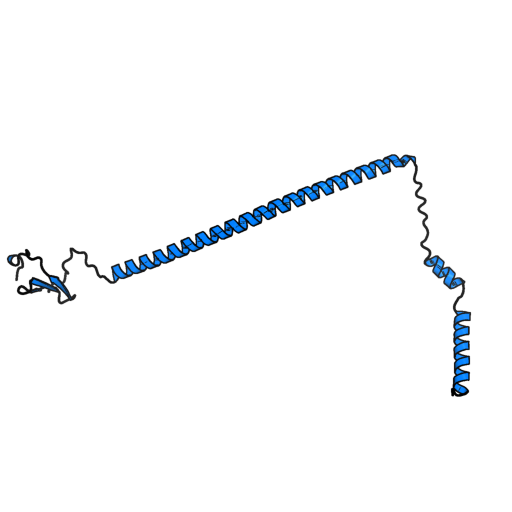
ATOM 1157 C CA . ARG A 1 147 ? -44.517 6.633 64.139 1.00 65.31 147 ARG A CA 1
ATOM 1158 C C . ARG A 1 147 ? -44.188 6.279 62.689 1.00 65.31 147 ARG A C 1
ATOM 1160 O O . ARG A 1 147 ? -43.288 6.852 62.075 1.00 65.31 147 ARG A O 1
ATOM 1167 N N . THR A 1 148 ? -44.918 5.321 62.136 1.00 63.38 148 THR A N 1
ATOM 1168 C CA . THR A 1 148 ? -44.740 4.871 60.761 1.00 63.38 148 THR A CA 1
ATOM 1169 C C . THR A 1 148 ? -45.877 5.384 59.894 1.00 63.38 148 THR A C 1
ATOM 1171 O O . THR A 1 148 ? -47.049 5.384 60.272 1.00 63.38 148 THR A O 1
ATOM 1174 N N . PHE A 1 149 ? -45.500 5.864 58.717 1.00 67.25 149 PHE A N 1
ATOM 1175 C CA . PHE A 1 149 ? -46.400 6.189 57.628 1.00 67.25 149 PHE A CA 1
ATOM 1176 C C . PHE A 1 149 ? -46.470 4.978 56.700 1.00 67.25 149 PHE A C 1
ATOM 1178 O O . PHE A 1 149 ? -45.421 4.536 56.223 1.00 67.25 149 PHE A O 1
ATOM 1185 N N . GLU A 1 150 ? -47.671 4.453 56.450 1.00 65.69 150 GLU A N 1
ATOM 1186 C CA . GLU A 1 150 ? -47.899 3.346 55.518 1.00 65.69 150 GLU A CA 1
ATOM 1187 C C . GLU A 1 150 ? -48.979 3.711 54.492 1.00 65.69 150 GLU A C 1
ATOM 1189 O O . GLU A 1 150 ? -50.069 4.167 54.839 1.00 65.69 150 GLU A O 1
ATOM 1194 N N . CYS A 1 151 ? -48.677 3.501 53.209 1.00 65.00 151 CYS A N 1
ATOM 1195 C CA . CYS A 1 151 ? -49.677 3.535 52.149 1.00 65.00 151 CYS A CA 1
ATOM 1196 C C . CYS A 1 151 ? -50.095 2.099 51.788 1.00 65.00 151 CYS A C 1
ATOM 1198 O O . CYS A 1 151 ? -49.277 1.381 51.211 1.00 65.00 151 CYS A O 1
ATOM 1200 N N . PRO A 1 152 ? -51.344 1.682 52.047 1.00 57.81 152 PRO A N 1
ATOM 1201 C CA . PRO A 1 152 ? -51.824 0.338 51.726 1.00 57.81 152 PRO A CA 1
ATOM 1202 C C . PRO A 1 152 ? -51.960 0.087 50.216 1.00 57.81 152 PRO A C 1
ATOM 1204 O O . PRO A 1 152 ? -51.898 -1.057 49.783 1.00 57.81 152 PRO A O 1
ATOM 1207 N N . GLU A 1 153 ? -52.100 1.136 49.400 1.00 53.88 153 GLU A N 1
ATOM 1208 C CA . GLU A 1 153 ? -52.270 0.999 47.944 1.00 53.88 153 GLU A CA 1
ATOM 1209 C C . GLU A 1 153 ? -50.951 0.739 47.206 1.00 53.88 153 GLU A C 1
ATOM 1211 O O . GLU A 1 153 ? -50.941 0.077 46.173 1.00 53.88 153 GLU A O 1
ATOM 1216 N N . CYS A 1 154 ? -49.820 1.224 47.729 1.00 63.00 154 CYS A N 1
ATOM 1217 C CA . CYS A 1 154 ? -48.512 1.014 47.098 1.00 63.00 154 CYS A CA 1
ATOM 1218 C C . CYS A 1 154 ? -47.428 0.461 48.030 1.00 63.00 154 CYS A C 1
ATOM 1220 O O . CYS A 1 154 ? -46.258 0.454 47.658 1.00 63.00 154 CYS A O 1
ATOM 1222 N N . GLY A 1 155 ? -47.786 0.056 49.250 1.00 60.81 155 GLY A N 1
ATOM 1223 C CA . GLY A 1 155 ? -46.873 -0.530 50.236 1.00 60.81 155 GLY A CA 1
ATOM 1224 C C . GLY A 1 155 ? -45.771 0.406 50.745 1.00 60.81 155 GLY A C 1
ATOM 1225 O O . GLY A 1 155 ? -44.795 -0.062 51.328 1.00 60.81 155 GLY A O 1
ATOM 1226 N N . PHE A 1 156 ? -45.878 1.721 50.516 1.00 62.16 156 PHE A N 1
ATOM 1227 C CA . PHE A 1 156 ? -44.835 2.667 50.917 1.00 62.16 156 PHE A CA 1
ATOM 1228 C C . PHE A 1 156 ? -44.795 2.794 52.440 1.00 62.16 156 PHE A C 1
ATOM 1230 O O . PHE A 1 156 ? -45.793 3.198 53.031 1.00 62.16 156 PHE A O 1
ATOM 1237 N N . LYS A 1 157 ? -43.643 2.494 53.052 1.00 63.28 157 LYS A N 1
ATOM 1238 C CA . LYS A 1 157 ? -43.399 2.607 54.495 1.00 63.28 157 LYS A CA 1
ATOM 1239 C C . LYS A 1 157 ? -42.269 3.581 54.776 1.00 63.28 157 LYS A C 1
ATOM 1241 O O . LYS A 1 157 ? -41.174 3.421 54.241 1.00 63.28 157 LYS A O 1
ATOM 1246 N N . LYS A 1 158 ? -42.501 4.559 55.650 1.00 66.50 158 LYS A N 1
ATOM 1247 C CA . LYS A 1 158 ? -41.445 5.461 56.127 1.00 66.50 158 LYS A CA 1
ATOM 1248 C C . LYS A 1 158 ? -41.626 5.763 57.607 1.00 66.50 158 LYS A C 1
ATOM 1250 O O . LYS A 1 158 ? -42.731 6.055 58.053 1.00 66.50 158 LYS A O 1
ATOM 1255 N N . SER A 1 159 ? -40.538 5.707 58.367 1.00 63.84 159 SER A N 1
ATOM 1256 C CA . SER A 1 159 ? -40.505 6.223 59.735 1.00 63.84 159 SER A CA 1
ATOM 1257 C C . SER A 1 159 ? -40.582 7.748 59.695 1.00 63.84 159 SER A C 1
ATOM 1259 O O . SER A 1 159 ? -39.794 8.391 58.992 1.00 63.84 159 SER A O 1
ATOM 1261 N N . LEU A 1 160 ? -41.524 8.329 60.430 1.00 62.34 160 LEU A N 1
ATOM 1262 C CA . LEU A 1 160 ? -41.610 9.775 60.577 1.00 62.34 160 LEU A CA 1
ATOM 1263 C C . LEU A 1 160 ? -40.397 10.283 61.376 1.00 62.34 160 LEU A C 1
ATOM 1265 O O . LEU A 1 160 ? -39.941 9.600 62.298 1.00 62.34 160 LEU A O 1
ATOM 1269 N N . PRO A 1 161 ? -39.862 11.470 61.040 1.00 59.38 161 PRO A N 1
ATOM 1270 C CA . PRO A 1 161 ? -38.853 12.129 61.860 1.00 59.38 161 PRO A CA 1
ATOM 1271 C C . PRO A 1 161 ? -39.328 12.260 63.311 1.00 59.38 161 PRO A C 1
ATOM 1273 O O . PRO A 1 161 ? -40.522 12.424 63.568 1.00 59.38 161 PRO A O 1
ATOM 1276 N N . ILE A 1 162 ? -38.394 12.220 64.265 1.00 55.47 162 ILE A N 1
ATOM 1277 C CA . ILE A 1 162 ? -38.703 12.291 65.704 1.00 55.47 162 ILE A CA 1
ATOM 1278 C C . ILE A 1 162 ? -39.470 13.582 66.060 1.00 55.47 162 ILE A C 1
ATOM 1280 O O . ILE A 1 162 ? -40.298 13.563 66.973 1.00 55.47 162 ILE A O 1
ATOM 1284 N N . ASP A 1 163 ? -39.284 14.639 65.270 1.00 57.62 163 ASP A N 1
ATOM 1285 C CA . ASP A 1 163 ? -39.874 15.967 65.473 1.00 57.62 163 ASP A CA 1
ATOM 1286 C C . ASP A 1 163 ? -41.166 16.199 64.663 1.00 57.62 163 ASP A C 1
ATOM 1288 O O . ASP A 1 163 ? -41.630 17.331 64.526 1.00 57.62 163 ASP A O 1
ATOM 1292 N N . PHE A 1 164 ? -41.749 15.148 64.076 1.00 58.91 164 PHE A N 1
ATOM 1293 C CA . PHE A 1 164 ? -42.983 15.275 63.303 1.00 58.91 164 PHE A CA 1
ATOM 1294 C C . PHE A 1 164 ? -44.192 15.495 64.226 1.00 58.91 164 PHE A C 1
ATOM 1296 O O . PHE A 1 164 ? -44.574 14.620 65.005 1.00 58.91 164 PHE A O 1
ATOM 1303 N N . ASP A 1 165 ? -44.797 16.677 64.125 1.00 60.78 165 ASP A N 1
ATOM 1304 C CA . ASP A 1 165 ? -45.926 17.104 64.949 1.00 60.78 165 ASP A CA 1
ATOM 1305 C C . ASP A 1 165 ? -47.237 16.429 64.510 1.00 60.78 165 ASP A C 1
ATOM 1307 O O . ASP A 1 165 ? -47.874 16.819 63.528 1.00 60.78 165 ASP A O 1
ATOM 1311 N N . LEU A 1 166 ? -47.643 15.409 65.268 1.00 61.12 166 LEU A N 1
ATOM 1312 C CA . LEU A 1 166 ? -48.867 14.639 65.033 1.00 61.12 166 LEU A CA 1
ATOM 1313 C C . LEU A 1 166 ? -50.150 15.462 65.239 1.00 61.12 166 LEU A C 1
ATOM 1315 O O . LEU A 1 166 ? -51.197 15.053 64.749 1.00 61.12 166 LEU A O 1
ATOM 1319 N N . SER A 1 167 ? -50.091 16.622 65.907 1.00 59.50 167 SER A N 1
ATOM 1320 C CA . SER A 1 167 ? -51.267 17.485 66.115 1.00 59.50 167 SER A CA 1
ATOM 1321 C C . SER A 1 167 ? -51.728 18.208 64.843 1.00 59.50 167 SER A C 1
ATOM 1323 O O . SER A 1 167 ? -52.844 18.719 64.785 1.00 59.50 167 SER A O 1
ATOM 1325 N N . LYS A 1 168 ? -50.883 18.228 63.804 1.00 54.59 168 LYS A N 1
ATOM 1326 C CA . LYS A 1 168 ? -51.176 18.832 62.494 1.00 54.59 168 LYS A CA 1
ATOM 1327 C C . LYS A 1 168 ? -51.823 17.861 61.508 1.00 54.59 168 LYS A C 1
ATOM 1329 O O . LYS A 1 168 ? -52.159 18.257 60.394 1.00 54.59 168 LYS A O 1
ATOM 1334 N N . VAL A 1 169 ? -51.971 16.596 61.893 1.00 55.12 169 VAL A N 1
ATOM 1335 C CA . VAL A 1 169 ? -52.624 15.573 61.081 1.00 55.12 169 VAL A CA 1
ATOM 1336 C C . VAL A 1 169 ? -54.088 15.549 61.492 1.00 55.12 169 VAL A C 1
ATOM 1338 O O . VAL A 1 169 ? -54.416 15.142 62.602 1.00 55.12 169 VAL A O 1
ATOM 1341 N N . ASN A 1 170 ? -54.958 16.035 60.609 1.00 48.97 170 ASN A N 1
ATOM 1342 C CA . ASN A 1 170 ? -56.397 16.003 60.833 1.00 48.97 170 ASN A CA 1
ATOM 1343 C C . ASN A 1 170 ? -56.852 14.535 60.746 1.00 48.97 170 ASN A C 1
ATOM 1345 O O . ASN A 1 170 ? -56.809 13.955 59.659 1.00 48.97 170 ASN A O 1
ATOM 1349 N N . ILE A 1 171 ? -57.174 13.939 61.898 1.00 47.62 171 ILE A N 1
ATOM 1350 C CA . ILE A 1 171 ? -57.737 12.583 62.021 1.00 47.62 171 ILE A CA 1
ATOM 1351 C C . ILE A 1 171 ? -59.203 12.613 61.595 1.00 47.62 171 ILE A C 1
ATOM 1353 O O . ILE A 1 171 ? -59.915 13.540 62.045 1.00 47.62 171 ILE A O 1
#

Organism: Salmonella enterica (NCBI:txid28901)